Protein AF-A0A6P0XJ91-F1 (afdb_monomer_lite)

Sequence (117 aa):
MILDTAPLANYLGLFGLICYILTLLPTILRIVFPITKKTELPKFLLKYRRQIGVIAFLFAFAHGVLLLSKRNFDIFDSQTYSIYATGVVTLIVFALLAITSNDWSIKKMKKNWKKLH

Secondary structure (DSSP, 8-state):
-----HHHHHHHHHHHHHHHHHHHHHHHHHHH-GGGGGSHHHHHHHHSHHHHHHHHHHHHHHHHHHHHTTS---TT-HHHHHHHHHHHHHHHHHHHHHHT-SHHHHHHHGGGHHHH-

Radius of gyration: 17.32 Å; chains: 1; bounding box: 40×33×51 Å

Structure (mmCIF, N/CA/C/O backbone):
data_AF-A0A6P0XJ91-F1
#
_entry.id   AF-A0A6P0XJ91-F1
#
loop_
_atom_site.group_PDB
_atom_site.id
_atom_site.type_symbol
_atom_site.label_atom_id
_atom_site.label_alt_id
_atom_site.label_comp_id
_atom_site.label_asym_id
_atom_site.label_entity_id
_atom_site.label_seq_id
_atom_site.pdbx_PDB_ins_code
_atom_site.Cartn_x
_atom_site.Cartn_y
_atom_site.Cartn_z
_atom_site.occupancy
_atom_site.B_iso_or_equiv
_atom_site.auth_seq_id
_atom_site.auth_comp_id
_atom_site.auth_asym_id
_atom_site.auth_atom_id
_atom_site.pdbx_PDB_model_num
ATOM 1 N N . MET A 1 1 ? 11.022 10.913 -33.257 1.00 41.69 1 MET A N 1
ATOM 2 C CA . MET A 1 1 ? 10.284 11.584 -32.167 1.00 41.69 1 MET A CA 1
ATOM 3 C C . MET A 1 1 ? 9.321 10.561 -31.577 1.00 41.69 1 MET A C 1
ATOM 5 O O . MET A 1 1 ? 8.214 10.412 -32.067 1.00 41.69 1 MET A O 1
ATOM 9 N N . ILE A 1 2 ? 9.808 9.740 -30.643 1.00 44.66 2 ILE A N 1
ATOM 10 C CA . ILE A 1 2 ? 9.041 8.655 -30.012 1.00 44.66 2 ILE A CA 1
ATOM 11 C C . ILE A 1 2 ? 8.686 9.166 -28.619 1.00 44.66 2 ILE A C 1
ATOM 13 O O . ILE A 1 2 ? 9.583 9.501 -27.854 1.00 44.66 2 ILE A O 1
ATOM 17 N N . LEU A 1 3 ? 7.387 9.319 -28.367 1.00 45.50 3 LEU A N 1
ATOM 18 C CA . LEU A 1 3 ? 6.810 10.038 -27.233 1.00 45.50 3 LEU A CA 1
ATOM 19 C C . LEU A 1 3 ? 7.494 9.766 -25.882 1.00 45.50 3 LEU A C 1
ATOM 21 O O . LEU A 1 3 ? 7.613 8.618 -25.435 1.00 45.50 3 LEU A O 1
ATOM 25 N N . ASP A 1 4 ? 7.769 10.872 -25.191 1.00 55.38 4 ASP A N 1
ATOM 26 C CA . ASP A 1 4 ? 7.869 11.031 -23.743 1.00 55.38 4 ASP A CA 1
ATOM 27 C C . ASP A 1 4 ? 6.719 10.322 -23.015 1.00 55.38 4 ASP A C 1
ATOM 29 O O . ASP A 1 4 ? 5.707 10.902 -22.636 1.00 55.38 4 ASP A O 1
ATOM 33 N N . THR A 1 5 ? 6.865 9.023 -22.801 1.00 58.09 5 THR A N 1
ATOM 34 C CA . THR A 1 5 ? 5.947 8.190 -22.004 1.00 58.09 5 THR A CA 1
ATOM 35 C C . THR A 1 5 ? 6.421 8.083 -20.545 1.00 58.09 5 THR A C 1
ATOM 37 O O . THR A 1 5 ? 5.871 7.321 -19.753 1.00 58.09 5 THR A O 1
ATOM 40 N N . ALA A 1 6 ? 7.508 8.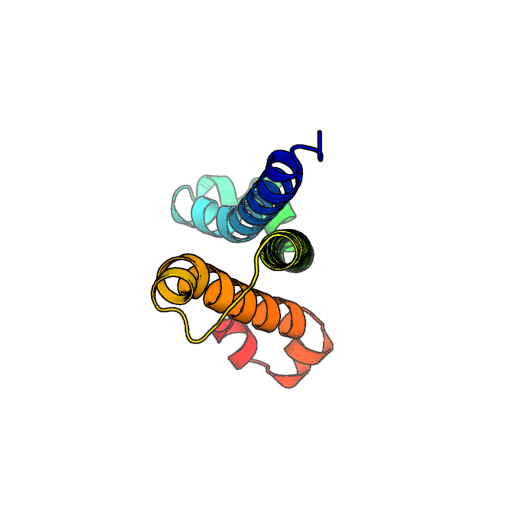780 -20.182 1.00 61.47 6 ALA A N 1
ATOM 41 C CA . ALA A 1 6 ? 7.958 8.947 -18.799 1.00 61.47 6 ALA A CA 1
ATOM 42 C C . ALA A 1 6 ? 6.895 9.588 -17.877 1.00 61.47 6 ALA A C 1
ATOM 44 O O . ALA A 1 6 ? 6.738 9.089 -16.763 1.00 61.47 6 ALA A O 1
ATOM 45 N N . PRO A 1 7 ? 6.104 10.601 -18.304 1.00 79.62 7 PRO A N 1
ATOM 46 C CA . PRO A 1 7 ? 5.124 11.213 -17.421 1.00 79.62 7 PRO A CA 1
ATOM 47 C C . PRO A 1 7 ? 4.034 10.224 -17.013 1.00 79.62 7 PRO A C 1
ATOM 49 O O . PRO A 1 7 ? 3.721 10.144 -15.833 1.00 79.62 7 PRO A O 1
ATOM 52 N N . LEU A 1 8 ? 3.509 9.406 -17.936 1.00 88.94 8 LEU A N 1
ATOM 53 C CA . LEU A 1 8 ? 2.420 8.480 -17.605 1.00 88.94 8 LEU A CA 1
ATOM 54 C C . LEU A 1 8 ? 2.837 7.442 -16.557 1.00 88.94 8 LEU A C 1
ATOM 56 O O . LEU A 1 8 ? 2.135 7.266 -15.564 1.00 88.94 8 LEU A O 1
ATOM 60 N N . ALA A 1 9 ? 3.988 6.788 -16.741 1.00 90.06 9 ALA A N 1
ATOM 61 C CA . ALA A 1 9 ? 4.493 5.835 -15.755 1.00 90.06 9 ALA A CA 1
ATOM 62 C C . ALA A 1 9 ? 4.707 6.513 -14.391 1.00 90.06 9 ALA A C 1
ATOM 64 O O . ALA A 1 9 ? 4.326 5.953 -13.365 1.00 90.06 9 ALA A O 1
ATOM 65 N N . ASN A 1 10 ? 5.240 7.737 -14.372 1.00 91.38 10 ASN A N 1
ATOM 66 C CA . ASN A 1 10 ? 5.450 8.493 -13.138 1.00 91.38 10 ASN A CA 1
ATOM 67 C C . ASN A 1 10 ? 4.129 8.868 -12.452 1.00 91.38 10 ASN A C 1
ATOM 69 O O . ASN A 1 10 ? 4.016 8.713 -11.238 1.00 91.38 10 ASN A O 1
ATOM 73 N N . TYR A 1 11 ? 3.113 9.294 -13.209 1.00 94.50 11 TYR A N 1
ATOM 74 C CA . TYR A 1 11 ? 1.785 9.585 -12.665 1.00 94.50 11 TYR A CA 1
ATOM 75 C C . TYR A 1 11 ? 1.136 8.340 -12.066 1.00 94.50 11 TYR A C 1
ATOM 77 O O . TYR A 1 11 ? 0.604 8.408 -10.962 1.00 94.50 11 TYR A O 1
ATOM 85 N N . LEU A 1 12 ? 1.230 7.189 -12.738 1.00 95.44 12 LEU A N 1
ATOM 86 C CA . LEU A 1 12 ? 0.725 5.923 -12.202 1.00 95.44 12 LEU A CA 1
ATOM 87 C C . LEU A 1 12 ? 1.450 5.536 -10.906 1.00 95.44 12 LEU A C 1
ATOM 89 O O . LEU A 1 12 ? 0.800 5.164 -9.932 1.00 95.44 12 LEU A O 1
ATOM 93 N N . GLY A 1 13 ? 2.775 5.702 -10.853 1.00 95.12 13 GLY A N 1
ATOM 94 C CA . GLY A 1 13 ? 3.552 5.488 -9.629 1.00 95.12 13 GLY A CA 1
ATOM 95 C C . GLY A 1 13 ? 3.112 6.416 -8.490 1.00 95.12 13 GLY A C 1
ATOM 96 O O . GLY A 1 13 ? 2.881 5.958 -7.370 1.00 95.12 13 GLY A O 1
ATOM 97 N N . LEU A 1 14 ? 2.914 7.705 -8.784 1.00 96.50 14 LEU A N 1
ATOM 98 C CA . LEU A 1 14 ? 2.447 8.700 -7.817 1.00 96.50 14 LEU A CA 1
ATOM 99 C C . LEU A 1 14 ? 1.034 8.391 -7.307 1.00 96.50 14 LEU A C 1
ATOM 101 O O . LEU A 1 14 ? 0.802 8.433 -6.100 1.00 96.50 14 LEU A O 1
ATOM 105 N N . PHE A 1 15 ? 0.093 8.049 -8.189 1.00 97.38 15 PHE A N 1
ATOM 106 C CA . PHE A 1 15 ? -1.262 7.675 -7.780 1.00 97.38 15 PHE A CA 1
ATOM 107 C C . PHE A 1 15 ? -1.267 6.396 -6.942 1.00 97.38 15 PHE A C 1
ATOM 109 O O . PHE A 1 15 ? -1.949 6.349 -5.918 1.00 97.38 15 PHE A O 1
ATOM 116 N N . GLY A 1 16 ? -0.450 5.401 -7.305 1.00 97.81 16 GLY A N 1
ATOM 117 C CA . GLY A 1 16 ? -0.243 4.206 -6.488 1.00 97.81 16 GLY A CA 1
ATOM 118 C C . GLY A 1 16 ? 0.245 4.549 -5.079 1.00 97.81 16 GLY A C 1
ATOM 119 O O . GLY A 1 16 ? -0.328 4.076 -4.094 1.00 97.81 16 GLY A O 1
ATOM 120 N N . LEU A 1 17 ? 1.237 5.438 -4.972 1.00 97.50 17 LEU A N 1
ATOM 121 C CA . LEU A 1 17 ? 1.762 5.919 -3.694 1.00 97.50 17 LEU A CA 1
ATOM 122 C C . LEU A 1 17 ? 0.708 6.680 -2.877 1.00 97.50 17 LEU A C 1
ATOM 124 O O . LEU A 1 17 ? 0.544 6.403 -1.690 1.00 97.50 17 LEU A O 1
ATOM 128 N N . ILE A 1 18 ? -0.032 7.605 -3.494 1.00 98.25 18 ILE A N 1
ATOM 129 C CA . ILE A 1 18 ? -1.094 8.369 -2.822 1.00 98.25 18 ILE A CA 1
ATOM 130 C C . ILE A 1 18 ? -2.166 7.419 -2.285 1.00 98.25 18 ILE A C 1
ATOM 132 O O . ILE A 1 18 ? -2.527 7.506 -1.111 1.00 98.25 18 ILE A O 1
ATOM 136 N N . CYS A 1 19 ? -2.645 6.477 -3.101 1.00 98.12 19 CYS A N 1
ATOM 137 C CA . CYS A 1 19 ? -3.616 5.482 -2.656 1.00 98.12 19 CYS A CA 1
ATOM 138 C C . CYS A 1 19 ? -3.067 4.646 -1.495 1.00 98.12 19 CYS A C 1
ATOM 140 O O . CYS A 1 19 ? -3.776 4.451 -0.508 1.00 98.12 19 CYS A O 1
ATOM 142 N N . TYR A 1 20 ? -1.806 4.209 -1.559 1.00 97.69 20 TYR A N 1
ATOM 143 C CA . TYR A 1 20 ? -1.177 3.474 -0.462 1.00 97.69 20 TYR A CA 1
ATOM 144 C C . TYR A 1 20 ? -1.119 4.304 0.830 1.00 97.69 20 TYR A C 1
ATOM 146 O O . TYR A 1 20 ? -1.543 3.824 1.883 1.00 97.69 20 TYR A O 1
ATOM 154 N N . ILE A 1 21 ? -0.713 5.576 0.753 1.00 97.81 21 ILE A N 1
ATOM 155 C CA . ILE A 1 21 ? -0.719 6.502 1.898 1.00 97.81 21 ILE A CA 1
ATOM 156 C C . ILE A 1 21 ? -2.128 6.626 2.485 1.00 97.81 21 ILE A C 1
ATOM 158 O O . ILE A 1 21 ? -2.288 6.530 3.701 1.00 97.81 21 ILE A O 1
ATOM 162 N N . LEU A 1 22 ? -3.161 6.762 1.649 1.00 97.56 22 LEU A N 1
ATOM 163 C CA . LEU A 1 22 ? -4.553 6.837 2.106 1.00 97.56 22 LEU A CA 1
ATOM 164 C C . LEU A 1 22 ? -5.007 5.579 2.865 1.00 97.56 22 LEU A C 1
ATOM 166 O O . LEU A 1 22 ? -5.897 5.681 3.712 1.00 97.56 22 LEU A O 1
ATOM 170 N N . THR A 1 23 ? -4.392 4.412 2.628 1.00 96.50 23 THR A N 1
ATOM 171 C CA . THR A 1 23 ? -4.687 3.201 3.416 1.00 96.50 23 THR A CA 1
ATOM 172 C C . THR A 1 23 ? -4.123 3.256 4.841 1.00 96.50 23 THR A C 1
ATOM 174 O O . THR A 1 23 ? -4.745 2.718 5.761 1.00 96.50 23 THR A O 1
ATOM 177 N N . LEU A 1 24 ? -2.983 3.928 5.040 1.00 96.25 24 LEU A N 1
ATOM 178 C CA . LEU A 1 24 ? -2.263 4.012 6.320 1.00 96.25 24 LEU A CA 1
ATOM 179 C C . LEU A 1 24 ? -2.654 5.247 7.141 1.00 96.25 24 LEU A C 1
ATOM 181 O O . LEU A 1 24 ? -2.760 5.184 8.371 1.00 96.25 24 LEU A O 1
ATOM 185 N N . LEU A 1 25 ? -2.919 6.358 6.450 1.00 96.12 25 LEU A N 1
ATOM 186 C CA . LEU A 1 25 ? -3.261 7.661 7.010 1.00 96.12 25 LEU A CA 1
ATOM 187 C C . LEU A 1 25 ? -4.309 7.609 8.135 1.00 96.12 25 LEU A C 1
ATOM 189 O O . LEU A 1 25 ? -4.050 8.187 9.192 1.00 96.12 25 LEU A O 1
ATOM 193 N N . PRO A 1 26 ? -5.467 6.928 7.999 1.00 94.62 26 PRO A N 1
ATOM 194 C CA . PRO A 1 26 ? -6.479 6.964 9.050 1.00 94.62 26 PRO A CA 1
ATOM 195 C C . PRO A 1 26 ? -6.020 6.308 10.358 1.00 94.62 26 PRO A C 1
ATOM 197 O O . PRO A 1 26 ? -6.454 6.732 11.429 1.00 94.62 26 PRO A O 1
ATOM 200 N N . THR A 1 2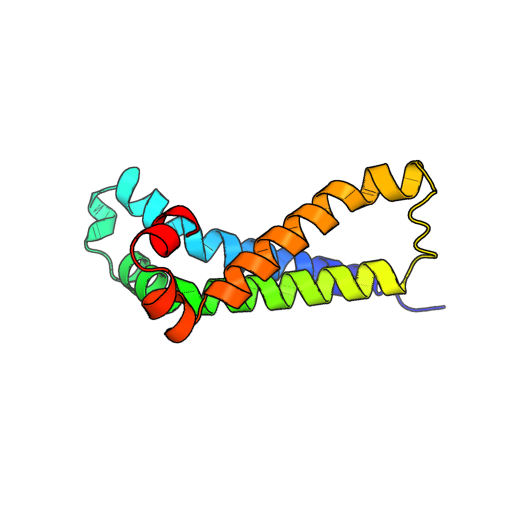7 ? -5.147 5.298 10.304 1.00 93.38 27 THR A N 1
ATOM 201 C CA . THR A 1 27 ? -4.590 4.660 11.506 1.00 93.38 27 THR A CA 1
ATOM 202 C C . THR A 1 27 ? -3.608 5.600 12.196 1.00 93.38 27 THR A C 1
ATOM 204 O O . THR A 1 27 ? -3.717 5.812 13.403 1.00 93.38 27 THR A O 1
ATOM 207 N N . ILE A 1 28 ? -2.712 6.226 11.426 1.00 94.50 28 ILE A N 1
ATOM 208 C CA . ILE A 1 28 ? -1.723 7.184 11.940 1.00 94.50 28 ILE A CA 1
ATOM 209 C C . ILE A 1 28 ? -2.426 8.385 12.582 1.00 94.50 28 ILE A C 1
ATOM 211 O O . ILE A 1 28 ? -2.138 8.719 13.731 1.00 94.50 28 ILE A O 1
ATOM 215 N N . LEU A 1 29 ? -3.413 8.978 11.900 1.00 93.94 29 LEU A N 1
ATOM 216 C CA . LEU A 1 29 ? -4.194 10.102 12.429 1.00 93.94 29 LEU A CA 1
ATOM 217 C C . LEU A 1 29 ? -4.862 9.759 13.764 1.00 93.94 29 LEU A C 1
ATOM 219 O O . LEU A 1 29 ? -4.817 10.558 14.694 1.00 93.94 29 LEU A O 1
ATOM 223 N N . ARG A 1 30 ? -5.435 8.557 13.893 1.00 92.00 30 ARG A N 1
ATOM 224 C CA . ARG A 1 30 ? -6.098 8.117 15.131 1.00 92.00 30 ARG A CA 1
ATOM 225 C C . ARG A 1 30 ? -5.136 7.876 16.296 1.00 92.00 30 ARG A C 1
ATOM 227 O O . ARG A 1 30 ? -5.588 7.951 17.441 1.00 92.00 30 ARG A O 1
ATOM 234 N N . ILE A 1 31 ? -3.876 7.539 16.016 1.00 93.00 31 ILE A N 1
ATOM 235 C CA . ILE A 1 31 ? -2.832 7.321 17.028 1.00 93.00 31 ILE A CA 1
ATOM 236 C C . ILE A 1 31 ? -2.241 8.663 17.470 1.00 93.00 31 ILE A C 1
ATOM 238 O O . ILE A 1 31 ? -2.222 8.944 18.664 1.00 93.00 31 ILE A O 1
ATOM 242 N N . VAL A 1 32 ? -1.813 9.498 16.519 1.00 95.06 32 VAL A N 1
ATOM 243 C CA . VAL A 1 32 ? -1.124 10.772 16.797 1.00 95.06 32 VAL A CA 1
ATOM 244 C C . VAL A 1 32 ? -2.099 11.854 17.268 1.00 95.06 32 VAL A C 1
ATOM 246 O O . VAL A 1 32 ? -1.794 12.607 18.187 1.00 95.06 32 VAL A O 1
ATOM 249 N N . PHE A 1 33 ? -3.301 11.902 16.689 1.00 94.25 33 PHE A N 1
ATOM 250 C CA . PHE A 1 33 ? -4.332 12.890 17.006 1.00 94.25 33 PHE A CA 1
ATOM 251 C C . PHE A 1 33 ? -5.641 12.195 17.406 1.00 94.25 33 PHE A C 1
ATOM 253 O O . PHE A 1 33 ? -6.573 12.107 16.599 1.00 94.25 33 PHE A O 1
ATOM 260 N N . PRO A 1 34 ? -5.781 11.718 18.658 1.00 89.00 34 PRO A N 1
ATOM 261 C CA . PRO A 1 34 ? -6.948 10.950 19.101 1.00 89.00 34 PRO A CA 1
ATOM 262 C C . PRO A 1 34 ? -8.297 11.653 18.890 1.00 89.00 34 PRO A C 1
ATOM 264 O O . PRO A 1 34 ? -9.314 10.978 18.716 1.00 89.00 34 PRO A O 1
ATOM 267 N N . ILE A 1 35 ? -8.314 12.990 18.844 1.00 90.06 35 ILE A N 1
ATOM 268 C CA . ILE A 1 35 ? -9.506 13.795 18.536 1.00 90.06 35 ILE A CA 1
ATOM 269 C C . ILE A 1 35 ? -10.105 13.463 17.156 1.00 90.06 35 ILE A C 1
ATOM 271 O O . ILE A 1 35 ? -11.323 13.492 16.980 1.00 90.06 35 ILE A O 1
ATOM 275 N N . THR A 1 36 ? -9.275 13.027 16.202 1.00 88.31 36 THR A N 1
ATOM 276 C CA . THR A 1 36 ? -9.699 12.631 14.849 1.00 88.31 36 THR A CA 1
ATOM 277 C C . THR A 1 36 ? -10.452 11.299 14.812 1.00 88.31 36 THR A C 1
ATOM 279 O O . THR A 1 36 ? -11.082 10.974 13.811 1.00 88.31 36 THR A O 1
ATOM 282 N N . LYS A 1 37 ? -10.482 10.516 15.903 1.00 86.12 37 LYS A N 1
ATOM 283 C CA . LYS A 1 37 ? -11.258 9.259 15.955 1.00 86.12 37 LYS A CA 1
ATOM 284 C C . LYS A 1 37 ? -12.748 9.479 15.692 1.00 86.12 37 LYS A C 1
ATOM 286 O O . LYS A 1 37 ? -13.410 8.587 15.159 1.00 86.12 37 LYS A O 1
ATOM 291 N N . LYS A 1 38 ? -13.267 10.646 16.086 1.00 87.00 38 LYS A N 1
ATOM 292 C CA . LYS A 1 38 ? -14.686 10.987 15.956 1.00 87.00 38 LYS A CA 1
ATOM 293 C C . LYS A 1 38 ? -15.041 11.568 14.588 1.00 87.00 38 LYS A C 1
ATOM 295 O O . LYS A 1 38 ? -16.221 11.548 14.255 1.00 87.00 38 LYS A O 1
ATOM 300 N N . THR A 1 39 ? -14.062 12.024 13.802 1.00 91.75 39 THR A N 1
ATOM 301 C CA . THR A 1 39 ? -14.320 12.635 12.494 1.00 91.75 39 THR A CA 1
ATOM 302 C C . THR A 1 39 ? -14.684 11.582 11.447 1.00 91.75 39 THR A C 1
ATOM 304 O O . THR A 1 39 ? -14.319 10.406 11.546 1.00 91.75 39 THR A O 1
ATOM 307 N N . GLU A 1 40 ? -15.435 12.003 10.432 1.00 92.31 40 GLU A N 1
ATOM 308 C CA . GLU A 1 40 ? -15.950 11.101 9.397 1.00 92.31 40 GLU A CA 1
ATOM 309 C C . GLU A 1 40 ? -14.860 10.628 8.427 1.00 92.31 40 GLU A C 1
ATOM 311 O O . GLU A 1 40 ? -14.912 9.499 7.940 1.00 92.31 40 GLU A O 1
ATOM 316 N N . LEU A 1 41 ? -13.810 11.429 8.213 1.00 92.00 41 LEU A N 1
ATOM 317 C CA . LEU A 1 41 ? -12.747 11.120 7.254 1.00 92.00 41 LEU A CA 1
ATOM 318 C C . LEU A 1 41 ? -11.989 9.819 7.605 1.00 92.00 41 LEU A C 1
ATOM 320 O O . LEU A 1 41 ? -11.962 8.917 6.763 1.00 92.00 41 LEU A O 1
ATOM 324 N N . PRO A 1 42 ? -11.429 9.615 8.819 1.00 92.56 42 PRO A N 1
ATOM 325 C CA . PRO A 1 42 ? -10.755 8.359 9.144 1.00 92.56 42 PRO A CA 1
ATOM 326 C C . PRO A 1 42 ? -11.694 7.149 9.151 1.00 92.56 42 PRO A C 1
ATOM 328 O O . PRO A 1 42 ? -11.258 6.037 8.861 1.00 92.56 42 PRO A O 1
ATOM 331 N N . LYS A 1 43 ? -12.980 7.336 9.488 1.00 93.06 43 LYS A N 1
ATOM 332 C CA . LYS A 1 43 ? -13.983 6.258 9.417 1.00 93.06 43 LYS A CA 1
ATOM 333 C C . LYS A 1 43 ? -14.224 5.837 7.968 1.00 93.06 43 LYS A C 1
ATOM 335 O O . LYS A 1 43 ? -14.196 4.642 7.679 1.00 93.06 43 LYS A O 1
ATOM 340 N N . PHE A 1 44 ? -14.400 6.805 7.070 1.00 95.25 44 PHE A N 1
ATOM 341 C CA . PHE A 1 44 ? -14.580 6.571 5.641 1.00 95.25 44 PHE A CA 1
ATOM 342 C C . PHE A 1 44 ? -13.372 5.845 5.035 1.00 95.25 44 PHE A C 1
ATOM 344 O O . PHE A 1 44 ? -13.537 4.793 4.416 1.00 95.25 44 PHE A O 1
ATOM 351 N N . LEU A 1 45 ? -12.153 6.335 5.285 1.00 95.50 45 LEU A N 1
ATOM 352 C CA . LEU A 1 45 ? -10.936 5.706 4.762 1.00 95.50 45 LEU A CA 1
ATOM 353 C C . LEU A 1 45 ? -10.744 4.277 5.287 1.00 95.50 45 LEU A C 1
ATOM 355 O O . LEU A 1 45 ? -10.363 3.396 4.522 1.00 95.50 45 LEU A O 1
ATOM 359 N N . LEU A 1 46 ? -11.057 4.001 6.559 1.00 95.06 46 LEU A N 1
ATOM 360 C CA . LEU A 1 46 ? -10.988 2.633 7.087 1.00 95.06 46 LEU A CA 1
ATOM 361 C C . LEU A 1 46 ? -12.053 1.709 6.501 1.00 95.06 46 LEU A C 1
ATOM 363 O O . LEU A 1 46 ? -11.763 0.532 6.290 1.00 95.06 46 LEU A O 1
ATOM 367 N N . LYS A 1 47 ? -13.257 2.224 6.218 1.00 95.44 47 LYS A N 1
ATOM 368 C CA . LYS A 1 47 ? -14.337 1.455 5.584 1.00 95.44 47 LYS A CA 1
ATOM 369 C C . LYS A 1 47 ? -13.925 0.957 4.197 1.00 95.44 47 LYS A C 1
ATOM 371 O O . LYS A 1 47 ? -14.148 -0.209 3.890 1.00 95.44 47 LYS A O 1
ATOM 376 N N . TYR A 1 48 ? -13.293 1.815 3.396 1.00 96.62 48 TYR A N 1
ATOM 377 C CA . TYR A 1 48 ? -12.896 1.501 2.016 1.00 96.62 48 TYR A CA 1
ATOM 378 C C . TYR A 1 48 ? -11.412 1.115 1.871 1.00 96.62 48 TYR A C 1
ATOM 380 O O . TYR A 1 48 ? -10.926 0.937 0.754 1.00 96.62 48 TYR A O 1
ATOM 388 N N . ARG A 1 49 ? -10.680 0.925 2.984 1.00 96.12 49 ARG A N 1
ATOM 389 C CA . ARG A 1 49 ? -9.222 0.680 3.004 1.00 96.12 49 ARG A CA 1
ATOM 390 C C . ARG A 1 49 ? -8.785 -0.434 2.055 1.00 96.12 49 ARG A C 1
ATOM 392 O O . ARG A 1 49 ? -7.788 -0.294 1.357 1.00 96.12 49 ARG A O 1
ATOM 399 N N . ARG A 1 50 ? -9.542 -1.533 2.021 1.00 95.25 50 ARG A N 1
ATOM 400 C CA . ARG A 1 50 ? -9.236 -2.712 1.199 1.00 95.25 50 ARG A CA 1
ATOM 401 C C . ARG A 1 50 ? -9.363 -2.420 -0.297 1.00 95.25 50 ARG A C 1
ATOM 403 O O . ARG A 1 50 ? -8.490 -2.800 -1.063 1.00 95.25 50 ARG A O 1
ATOM 410 N N . GLN A 1 51 ? -10.411 -1.704 -0.706 1.00 97.19 51 GLN A N 1
ATOM 411 C CA . GLN A 1 51 ? -10.590 -1.301 -2.105 1.0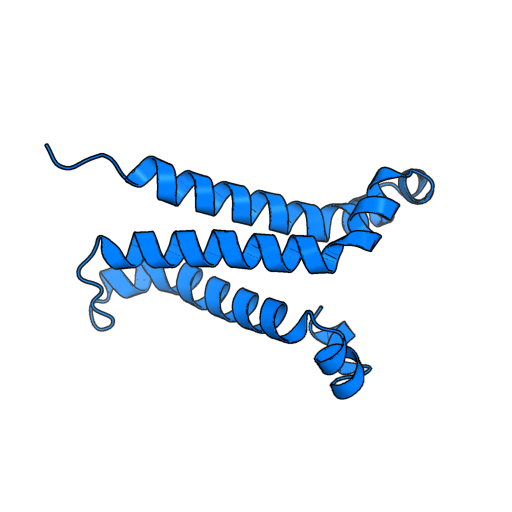0 97.19 51 GLN A CA 1
ATOM 412 C C . GLN A 1 51 ? -9.518 -0.295 -2.528 1.00 97.19 51 GLN A C 1
ATOM 414 O O . GLN A 1 51 ? -8.930 -0.454 -3.592 1.00 97.19 51 GLN A O 1
ATOM 419 N N . ILE A 1 52 ? -9.205 0.683 -1.671 1.00 97.81 52 ILE A N 1
ATOM 420 C CA . ILE A 1 52 ? -8.134 1.658 -1.924 1.00 97.81 52 ILE A CA 1
ATOM 421 C C . ILE A 1 52 ? -6.778 0.947 -2.073 1.00 97.81 52 ILE A C 1
ATOM 423 O O . ILE A 1 52 ? -6.019 1.273 -2.981 1.00 97.81 52 ILE A O 1
ATOM 427 N N . GLY A 1 53 ? -6.490 -0.061 -1.242 1.00 97.50 53 GLY A N 1
ATOM 428 C CA . GLY A 1 53 ? -5.270 -0.869 -1.349 1.00 97.50 53 GLY A CA 1
ATOM 429 C C . GLY A 1 53 ? -5.174 -1.662 -2.657 1.00 97.50 53 GLY A C 1
ATOM 430 O O . GLY A 1 53 ? -4.114 -1.696 -3.276 1.00 97.50 53 GLY A O 1
ATOM 431 N N . VAL A 1 54 ? -6.283 -2.239 -3.134 1.00 97.94 54 VAL A N 1
ATOM 432 C CA . VAL A 1 54 ? -6.320 -2.911 -4.447 1.00 97.94 54 VAL A CA 1
ATOM 433 C C . VAL A 1 54 ? -6.087 -1.909 -5.581 1.00 97.94 54 VAL A C 1
ATOM 435 O O . VAL A 1 54 ? -5.314 -2.193 -6.491 1.00 97.94 54 VAL A O 1
ATOM 438 N N . ILE A 1 55 ? -6.684 -0.715 -5.510 1.00 98.19 55 ILE A N 1
ATOM 439 C CA . ILE A 1 55 ? -6.444 0.362 -6.485 1.00 98.19 55 ILE A CA 1
ATOM 440 C C . ILE A 1 55 ? -4.967 0.790 -6.475 1.00 98.19 55 ILE A C 1
ATOM 442 O O . ILE A 1 55 ? -4.372 0.948 -7.540 1.00 98.19 55 ILE A O 1
ATOM 446 N N . ALA A 1 56 ? -4.350 0.910 -5.293 1.00 98.19 56 ALA A N 1
ATOM 447 C CA . ALA A 1 56 ? -2.923 1.208 -5.164 1.00 98.19 56 ALA A CA 1
ATOM 448 C C . ALA A 1 56 ? -2.056 0.159 -5.880 1.00 98.19 56 ALA A C 1
ATOM 450 O O . ALA A 1 56 ? -1.134 0.520 -6.612 1.00 98.19 56 ALA A O 1
ATOM 451 N N . PHE A 1 57 ? -2.386 -1.130 -5.725 1.00 98.19 57 PHE A N 1
ATOM 452 C CA . PHE A 1 57 ? -1.721 -2.210 -6.456 1.00 98.19 57 PHE A CA 1
ATOM 453 C C . PHE A 1 57 ? -1.911 -2.097 -7.970 1.00 98.19 57 PHE A C 1
ATOM 455 O O . PHE A 1 57 ? -0.932 -2.227 -8.694 1.00 98.19 57 PHE A O 1
ATOM 462 N N . LEU A 1 58 ? -3.121 -1.816 -8.462 1.00 98.25 58 LEU A N 1
ATOM 463 C CA . LEU A 1 58 ? -3.363 -1.680 -9.904 1.00 98.25 58 LEU A CA 1
ATOM 464 C C . LEU A 1 58 ? -2.521 -0.556 -10.523 1.00 98.25 58 LEU A C 1
ATOM 466 O O . LEU A 1 58 ? -1.915 -0.751 -11.577 1.00 98.25 58 LEU A O 1
ATOM 470 N N . PHE A 1 59 ? -2.424 0.591 -9.846 1.00 98.06 59 PHE A N 1
ATOM 471 C CA . PHE A 1 59 ? -1.559 1.688 -10.280 1.00 98.06 59 PHE A CA 1
ATOM 472 C C . PHE A 1 59 ? -0.071 1.316 -10.241 1.00 98.06 59 PHE A C 1
ATOM 474 O O . PHE A 1 59 ? 0.643 1.568 -11.212 1.00 98.06 59 PHE A O 1
ATOM 481 N N . ALA A 1 60 ? 0.391 0.667 -9.167 1.00 97.25 60 ALA A N 1
ATOM 482 C CA . ALA A 1 60 ? 1.773 0.197 -9.050 1.00 97.25 60 ALA A CA 1
ATOM 483 C C . ALA A 1 60 ? 2.123 -0.872 -10.104 1.00 97.25 60 ALA A C 1
ATOM 485 O O . ALA A 1 60 ? 3.221 -0.864 -10.661 1.00 97.25 60 ALA A O 1
ATOM 486 N N . PHE A 1 61 ? 1.183 -1.763 -10.421 1.00 97.38 61 PHE A N 1
ATOM 487 C CA . PHE A 1 61 ? 1.338 -2.783 -11.453 1.00 97.38 61 PHE A CA 1
ATOM 488 C C . PHE A 1 61 ? 1.441 -2.155 -12.841 1.00 97.38 61 PHE A C 1
ATOM 490 O O . PHE A 1 61 ? 2.388 -2.443 -13.569 1.00 97.38 61 PHE A O 1
ATOM 497 N N . ALA A 1 62 ? 0.535 -1.234 -13.182 1.00 95.62 62 ALA A N 1
ATOM 498 C CA . ALA A 1 62 ? 0.603 -0.497 -14.441 1.00 95.62 62 ALA A CA 1
ATOM 499 C C . ALA A 1 62 ? 1.911 0.309 -14.565 1.00 95.62 62 ALA A C 1
ATOM 501 O O . ALA A 1 62 ? 2.544 0.298 -15.621 1.00 95.62 62 ALA A O 1
ATOM 502 N N . HIS A 1 63 ? 2.357 0.947 -13.476 1.00 94.50 63 HIS A N 1
ATOM 503 C CA . HIS A 1 63 ? 3.662 1.606 -13.404 1.00 94.50 63 HIS A CA 1
ATOM 504 C C . HIS A 1 63 ? 4.812 0.635 -13.730 1.00 94.50 63 HIS A C 1
ATOM 506 O O . HIS A 1 63 ? 5.622 0.927 -14.611 1.00 94.50 63 HIS A O 1
ATOM 512 N N . GLY A 1 64 ? 4.853 -0.532 -13.077 1.00 92.44 64 GLY A N 1
ATOM 513 C CA . GLY A 1 64 ? 5.879 -1.551 -13.307 1.00 92.44 64 GLY A CA 1
ATOM 514 C C . GLY A 1 64 ? 5.884 -2.087 -14.742 1.00 92.44 64 GLY A C 1
ATOM 515 O O . GLY A 1 64 ? 6.939 -2.142 -15.370 1.00 92.44 64 GLY A O 1
ATOM 516 N N . VAL A 1 65 ? 4.712 -2.408 -15.300 1.00 92.00 65 VAL A N 1
ATOM 517 C CA . VAL A 1 65 ? 4.573 -2.905 -16.683 1.00 92.00 65 VAL A CA 1
ATOM 518 C C . VAL A 1 65 ? 5.119 -1.897 -17.698 1.00 92.00 65 VAL A C 1
ATOM 520 O O . VAL A 1 65 ? 5.883 -2.275 -18.589 1.00 92.00 65 VAL A O 1
ATOM 523 N N . LEU A 1 66 ? 4.779 -0.611 -17.560 1.00 90.38 66 LEU A N 1
ATOM 524 C CA . LEU A 1 66 ? 5.279 0.429 -18.466 1.00 90.38 66 LEU A CA 1
ATOM 525 C C . LEU A 1 66 ? 6.789 0.645 -18.339 1.00 90.38 66 LEU A C 1
ATOM 527 O O . LEU A 1 66 ? 7.445 0.968 -19.328 1.00 90.38 66 LEU A O 1
ATOM 531 N N . LEU A 1 67 ? 7.343 0.479 -17.138 1.00 86.88 67 LEU A N 1
ATOM 532 C CA . LEU A 1 67 ? 8.774 0.628 -16.893 1.00 86.88 67 LEU A CA 1
ATOM 533 C C . LEU A 1 67 ? 9.572 -0.520 -17.524 1.00 86.88 67 LEU A C 1
ATOM 535 O O . LEU A 1 67 ? 10.588 -0.270 -18.172 1.00 86.88 67 LEU A O 1
ATOM 539 N N . LEU A 1 68 ? 9.069 -1.752 -17.395 1.00 84.88 68 LEU A N 1
ATOM 540 C CA . LEU A 1 68 ? 9.648 -2.947 -18.015 1.00 84.88 68 LEU A CA 1
ATOM 541 C C . LEU A 1 68 ? 9.544 -2.907 -19.544 1.00 84.88 68 LEU A C 1
ATOM 543 O O . LEU A 1 68 ? 10.502 -3.242 -20.227 1.00 84.88 68 LEU A O 1
ATOM 547 N N . SER A 1 69 ? 8.427 -2.421 -20.090 1.00 83.38 69 SER A N 1
ATOM 548 C CA . SER A 1 69 ? 8.205 -2.359 -21.547 1.00 83.38 69 SER A CA 1
ATOM 549 C C . SER A 1 69 ? 9.166 -1.416 -22.287 1.00 83.38 69 SER A C 1
ATOM 551 O O . SER A 1 69 ? 9.278 -1.478 -23.507 1.00 83.38 69 SER A O 1
ATOM 553 N N . LYS A 1 70 ? 9.842 -0.507 -21.573 1.00 73.38 70 LYS A N 1
ATOM 554 C CA . LYS A 1 70 ? 10.739 0.504 -22.157 1.00 73.38 70 LYS A CA 1
ATOM 555 C C . LYS A 1 70 ? 12.206 0.114 -22.187 1.00 73.38 70 LYS A C 1
ATOM 557 O O . LYS A 1 70 ? 13.003 0.832 -22.790 1.00 73.38 70 LYS A O 1
ATOM 562 N N . ARG A 1 71 ? 12.591 -0.940 -21.475 1.00 69.38 71 ARG A N 1
ATOM 563 C CA . ARG A 1 71 ? 13.991 -1.332 -21.343 1.00 69.38 71 ARG A CA 1
ATOM 564 C C . ARG A 1 71 ? 14.173 -2.780 -21.741 1.00 69.38 71 ARG A C 1
ATOM 566 O O . ARG A 1 71 ? 13.298 -3.609 -21.523 1.00 69.38 71 ARG A O 1
ATOM 573 N N . ASN A 1 72 ? 15.360 -3.074 -22.257 1.00 70.12 72 ASN A N 1
ATOM 574 C CA . ASN A 1 72 ? 15.856 -4.439 -22.315 1.00 70.12 72 ASN A CA 1
ATOM 575 C C . ASN A 1 72 ? 16.139 -4.871 -20.877 1.00 70.12 72 ASN A C 1
ATOM 577 O O . ASN A 1 72 ? 17.200 -4.582 -20.331 1.00 70.12 72 ASN A O 1
ATOM 581 N N . PHE A 1 73 ? 15.123 -5.432 -20.228 1.00 69.69 73 PHE A N 1
ATOM 582 C CA . PHE A 1 73 ? 15.215 -5.892 -18.855 1.00 69.69 73 PHE A CA 1
ATOM 583 C C . PHE A 1 73 ? 16.047 -7.173 -18.823 1.00 69.69 73 PHE A C 1
ATOM 585 O O . PHE A 1 73 ? 15.536 -8.257 -19.102 1.00 69.69 73 PHE A O 1
ATOM 592 N N . ASP A 1 74 ? 17.333 -7.029 -18.513 1.00 78.19 74 ASP A N 1
ATOM 593 C CA . ASP A 1 74 ? 18.235 -8.150 -18.283 1.00 78.19 74 ASP A CA 1
ATOM 594 C C . ASP A 1 74 ? 18.444 -8.338 -16.778 1.00 78.19 74 ASP A C 1
ATOM 596 O O . ASP A 1 74 ? 19.047 -7.513 -16.096 1.00 78.19 74 ASP A O 1
ATOM 600 N N . ILE A 1 75 ? 17.915 -9.436 -16.246 1.00 72.06 75 ILE A N 1
ATOM 601 C CA . ILE A 1 75 ? 18.027 -9.784 -14.825 1.00 72.06 75 ILE A CA 1
ATOM 602 C C . ILE A 1 75 ? 19.453 -10.154 -14.403 1.00 72.06 75 ILE A C 1
ATO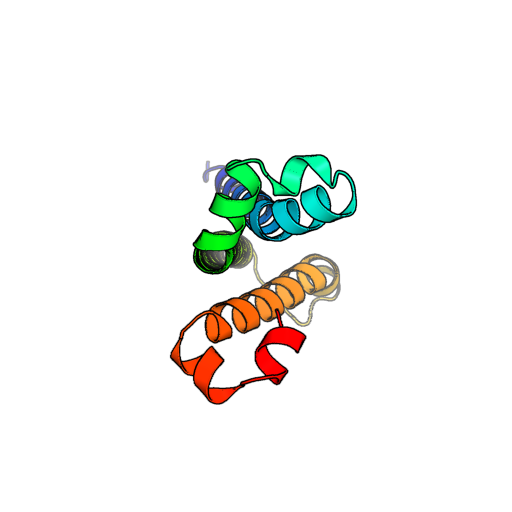M 604 O O . ILE A 1 75 ? 19.736 -10.153 -13.205 1.00 72.06 75 ILE A O 1
ATOM 608 N N . PHE A 1 76 ? 20.334 -10.479 -15.352 1.00 78.94 76 PHE A N 1
ATOM 609 C CA . PHE A 1 76 ? 21.729 -10.824 -15.082 1.00 78.94 76 PHE A CA 1
ATOM 610 C C . PHE A 1 76 ? 22.654 -9.602 -15.127 1.00 78.94 76 PHE A C 1
ATOM 612 O O . PHE A 1 76 ? 23.799 -9.685 -14.679 1.00 78.94 76 PHE A O 1
ATOM 619 N N . ASP A 1 77 ? 22.155 -8.458 -15.599 1.00 83.00 77 ASP A N 1
ATOM 620 C CA . ASP A 1 77 ? 22.864 -7.188 -15.537 1.00 83.00 77 ASP A CA 1
ATOM 621 C C . ASP A 1 77 ? 22.779 -6.579 -14.125 1.00 83.00 77 ASP A C 1
ATOM 623 O O . ASP A 1 77 ? 21.706 -6.267 -13.593 1.00 83.00 77 ASP A O 1
ATOM 627 N N . SER A 1 78 ? 23.943 -6.375 -13.509 1.00 79.19 78 SER A N 1
ATOM 628 C CA . SER A 1 78 ? 24.067 -5.854 -12.144 1.00 79.19 78 SER A CA 1
ATOM 629 C C . SER A 1 78 ? 23.526 -4.427 -12.007 1.00 79.19 78 SER A C 1
ATOM 631 O O . SER A 1 78 ? 22.997 -4.057 -10.948 1.00 79.19 78 SER A O 1
ATOM 633 N N . GLN A 1 79 ? 23.599 -3.633 -13.080 1.00 81.12 79 GLN A N 1
ATOM 634 C CA . GLN A 1 79 ? 23.064 -2.277 -13.106 1.00 81.12 79 GLN A CA 1
ATOM 635 C C . GLN A 1 79 ? 21.531 -2.297 -13.121 1.00 81.12 79 GLN A C 1
ATOM 637 O O . GLN A 1 79 ? 20.895 -1.579 -12.344 1.00 81.12 79 GLN A O 1
ATOM 642 N N . THR A 1 80 ? 20.931 -3.162 -13.939 1.00 77.94 80 THR A N 1
ATOM 643 C CA . THR A 1 80 ? 19.482 -3.396 -13.966 1.00 77.94 80 THR A CA 1
ATOM 644 C C . THR A 1 80 ? 18.979 -3.884 -12.607 1.00 77.94 80 THR A C 1
ATOM 646 O O . THR A 1 80 ? 18.039 -3.301 -12.056 1.00 77.94 80 THR A O 1
ATOM 649 N N . TYR A 1 81 ? 19.638 -4.872 -12.000 1.00 79.56 81 TYR A N 1
ATOM 650 C CA . TYR A 1 81 ? 19.254 -5.365 -10.676 1.00 79.56 81 TYR A CA 1
ATOM 651 C C . TYR A 1 81 ? 19.246 -4.253 -9.615 1.00 79.56 81 TYR A C 1
ATOM 653 O O . TYR A 1 81 ? 18.251 -4.074 -8.909 1.00 79.56 81 TYR A O 1
ATOM 661 N N . SER A 1 82 ? 20.312 -3.453 -9.545 1.00 81.12 82 SER A N 1
ATOM 662 C CA . SER A 1 82 ? 20.454 -2.386 -8.543 1.00 81.12 82 SER A CA 1
ATOM 663 C C . SER A 1 82 ? 19.371 -1.306 -8.652 1.00 81.12 82 SER A C 1
ATOM 665 O O . SER A 1 82 ? 18.969 -0.728 -7.644 1.00 81.12 82 SER A O 1
ATOM 667 N N . ILE A 1 83 ? 18.868 -1.048 -9.863 1.00 82.00 83 ILE A N 1
ATOM 668 C CA . ILE A 1 83 ? 17.833 -0.037 -10.115 1.00 82.00 83 ILE A CA 1
ATOM 669 C C . ILE A 1 83 ? 16.428 -0.578 -9.803 1.00 82.00 83 ILE A C 1
ATOM 671 O O . ILE A 1 83 ? 15.593 0.160 -9.279 1.00 82.00 83 ILE A O 1
ATOM 675 N N . TYR A 1 84 ? 16.146 -1.846 -10.120 1.00 84.69 84 TYR A N 1
ATOM 676 C CA . TYR A 1 84 ? 14.776 -2.381 -10.111 1.00 84.69 84 TYR A CA 1
ATOM 677 C C . TYR A 1 84 ? 14.436 -3.290 -8.934 1.00 84.69 84 TYR A C 1
ATOM 679 O O . TYR A 1 84 ? 13.247 -3.493 -8.674 1.00 84.69 84 TYR A O 1
ATOM 687 N N . ALA A 1 85 ? 15.425 -3.822 -8.210 1.00 88.00 85 ALA A N 1
ATOM 688 C CA . ALA A 1 85 ? 15.193 -4.818 -7.163 1.00 88.00 85 ALA A CA 1
ATOM 689 C C . ALA A 1 85 ? 14.149 -4.361 -6.132 1.00 88.00 85 ALA A C 1
ATOM 691 O O . ALA A 1 85 ? 13.202 -5.090 -5.837 1.00 88.00 85 ALA A O 1
ATOM 692 N N . THR A 1 86 ? 14.263 -3.129 -5.633 1.00 91.38 86 THR A N 1
ATOM 693 C CA . THR A 1 86 ? 13.321 -2.572 -4.648 1.00 91.38 86 THR A CA 1
ATOM 694 C C . THR A 1 86 ? 11.906 -2.437 -5.210 1.00 91.38 86 THR A C 1
ATOM 696 O O . THR A 1 86 ? 10.939 -2.779 -4.527 1.00 91.38 86 THR A O 1
ATOM 699 N N . GLY A 1 87 ? 11.769 -1.997 -6.463 1.00 91.88 87 GLY A N 1
ATOM 700 C CA . GLY A 1 87 ? 10.483 -1.884 -7.152 1.00 91.88 87 GLY A CA 1
ATOM 701 C C . GLY A 1 87 ? 9.814 -3.242 -7.362 1.00 91.88 87 GLY A C 1
ATOM 702 O O . GLY A 1 87 ? 8.634 -3.398 -7.052 1.00 91.88 87 GLY A O 1
ATOM 703 N N . VAL A 1 88 ? 10.575 -4.247 -7.807 1.00 91.94 88 VAL A N 1
ATOM 704 C CA . VAL A 1 88 ? 10.078 -5.619 -8.007 1.00 91.94 88 VAL A CA 1
ATOM 705 C C . VAL A 1 88 ? 9.638 -6.239 -6.681 1.00 91.94 88 VAL A C 1
ATOM 707 O O . VAL A 1 88 ? 8.528 -6.761 -6.592 1.00 91.94 88 VAL A O 1
ATOM 710 N N . VAL A 1 89 ? 10.453 -6.128 -5.626 1.00 94.44 89 VAL A N 1
ATOM 711 C CA . VAL A 1 89 ? 10.093 -6.622 -4.285 1.00 94.44 89 VAL A CA 1
ATOM 712 C C . VAL A 1 89 ? 8.827 -5.934 -3.773 1.00 94.44 89 VAL A C 1
ATOM 714 O O . VAL A 1 89 ? 7.911 -6.604 -3.294 1.00 94.44 89 VAL A O 1
ATOM 717 N N . THR A 1 90 ? 8.732 -4.612 -3.924 1.00 95.25 90 THR A N 1
ATOM 718 C CA . THR A 1 90 ? 7.537 -3.850 -3.526 1.00 95.25 90 THR A CA 1
ATOM 719 C C . THR A 1 90 ? 6.300 -4.321 -4.290 1.00 95.25 90 THR A C 1
ATOM 721 O O . THR A 1 90 ? 5.238 -4.508 -3.692 1.00 95.25 90 THR A O 1
ATOM 724 N N . LEU A 1 91 ? 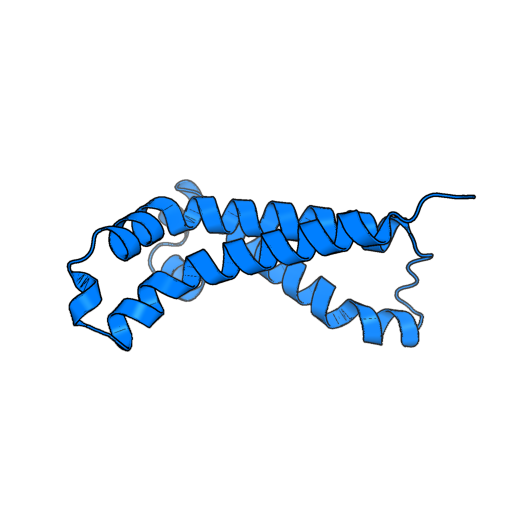6.433 -4.581 -5.593 1.00 96.06 91 LEU A N 1
ATOM 725 C CA . LEU A 1 91 ? 5.336 -5.071 -6.422 1.00 96.06 91 LEU A CA 1
ATOM 726 C C . LEU A 1 91 ? 4.880 -6.476 -6.001 1.00 96.06 91 LEU A C 1
ATOM 728 O O . LEU A 1 91 ? 3.676 -6.729 -5.957 1.00 96.06 91 LEU A O 1
ATOM 732 N N . ILE A 1 92 ? 5.809 -7.361 -5.624 1.00 96.75 92 ILE A N 1
ATOM 733 C CA . ILE A 1 92 ? 5.493 -8.688 -5.069 1.00 96.75 92 ILE A CA 1
ATOM 734 C C . ILE A 1 92 ? 4.703 -8.549 -3.763 1.00 96.75 92 ILE A C 1
ATOM 736 O O . ILE A 1 92 ? 3.670 -9.200 -3.595 1.00 96.75 92 ILE A O 1
ATOM 740 N N . VAL A 1 93 ? 5.139 -7.676 -2.849 1.00 97.12 93 VAL A N 1
ATOM 741 C CA . VAL A 1 93 ? 4.420 -7.423 -1.589 1.00 97.12 93 VAL A CA 1
ATOM 742 C C . VAL A 1 93 ? 3.009 -6.900 -1.866 1.00 97.12 93 VAL A C 1
ATOM 744 O O . VAL A 1 93 ? 2.041 -7.415 -1.302 1.00 97.12 93 VAL A O 1
ATOM 747 N N . PHE A 1 94 ? 2.859 -5.929 -2.769 1.00 97.25 94 PHE A N 1
ATOM 748 C CA . PHE A 1 94 ? 1.544 -5.391 -3.125 1.00 97.25 94 PHE A CA 1
ATOM 749 C C . PHE A 1 94 ? 0.653 -6.444 -3.792 1.00 97.25 94 PHE A C 1
ATOM 751 O O . PHE A 1 94 ? -0.542 -6.491 -3.499 1.00 97.25 94 PHE A O 1
ATOM 758 N N . ALA A 1 95 ? 1.215 -7.327 -4.622 1.00 97.69 95 ALA A N 1
ATOM 759 C CA . ALA A 1 95 ? 0.477 -8.437 -5.214 1.00 97.69 95 ALA A CA 1
ATOM 760 C C . ALA A 1 95 ? -0.052 -9.398 -4.136 1.00 97.69 95 ALA A C 1
ATOM 762 O O . ALA A 1 95 ? -1.232 -9.748 -4.157 1.00 97.69 95 ALA A O 1
ATOM 763 N N . LEU A 1 96 ? 0.770 -9.769 -3.146 1.00 97.00 96 LEU A N 1
ATOM 764 C CA . LEU A 1 96 ? 0.335 -10.607 -2.018 1.00 97.00 96 LEU A CA 1
ATOM 765 C C . LEU A 1 96 ? -0.784 -9.940 -1.206 1.00 97.00 96 LEU A C 1
ATOM 767 O O . LEU A 1 96 ? -1.782 -10.586 -0.862 1.00 97.00 96 LEU A O 1
ATOM 771 N N . LEU A 1 97 ? -0.655 -8.642 -0.927 1.00 97.06 97 LEU A N 1
ATOM 772 C CA . LEU A 1 97 ? -1.687 -7.869 -0.235 1.00 97.06 97 LEU A CA 1
ATOM 773 C C . LEU A 1 97 ? -2.986 -7.803 -1.050 1.00 97.06 97 LEU A C 1
ATOM 775 O O . LEU A 1 97 ? -4.064 -8.018 -0.492 1.00 97.06 97 LEU A O 1
ATOM 779 N N . ALA A 1 98 ? -2.908 -7.573 -2.361 1.00 96.81 98 ALA A N 1
ATOM 780 C CA . ALA A 1 98 ? -4.066 -7.508 -3.251 1.00 96.81 98 ALA A CA 1
ATOM 781 C C . ALA A 1 98 ? -4.771 -8.868 -3.387 1.00 96.81 98 ALA A C 1
ATOM 783 O O . ALA A 1 98 ? -5.989 -8.950 -3.219 1.00 96.81 98 ALA A O 1
ATOM 784 N N . ILE A 1 99 ? -4.017 -9.953 -3.590 1.00 96.94 99 ILE A N 1
ATOM 785 C CA . ILE A 1 99 ? -4.558 -11.319 -3.659 1.00 96.94 99 ILE A CA 1
ATOM 786 C C . ILE A 1 99 ? -5.271 -11.681 -2.353 1.00 96.94 99 ILE A C 1
ATOM 788 O O . ILE A 1 99 ? -6.316 -12.324 -2.377 1.00 96.94 99 ILE A O 1
ATOM 792 N N . THR A 1 100 ? -4.761 -11.230 -1.204 1.00 97.00 100 THR A N 1
ATOM 793 C CA . THR A 1 100 ? -5.377 -11.485 0.110 1.00 97.00 100 THR A CA 1
ATOM 794 C C . THR A 1 100 ? -6.452 -10.463 0.510 1.00 97.00 100 THR A C 1
ATOM 796 O O . THR A 1 100 ? -7.013 -10.559 1.604 1.00 97.00 100 THR A O 1
ATOM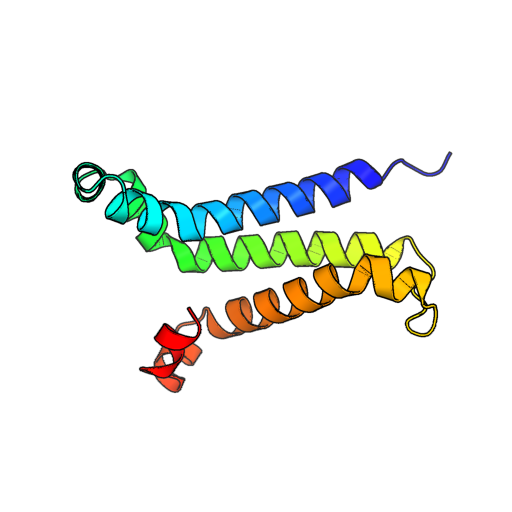 799 N N . SER A 1 101 ? -6.804 -9.520 -0.371 1.00 94.88 101 SER A N 1
ATOM 800 C CA . SER A 1 101 ? -7.786 -8.445 -0.132 1.00 94.88 101 SER A CA 1
ATOM 801 C C . SER A 1 101 ? -9.233 -8.811 -0.502 1.00 94.88 101 SER A C 1
ATOM 803 O O . SER A 1 101 ? -10.039 -7.935 -0.816 1.00 94.88 101 SER A O 1
ATOM 805 N N . ASN A 1 102 ? -9.605 -10.089 -0.434 1.00 95.00 102 ASN A N 1
ATOM 806 C CA . ASN A 1 102 ? -10.967 -10.563 -0.705 1.00 95.00 102 ASN A CA 1
ATOM 807 C C . ASN A 1 102 ? -11.570 -11.320 0.495 1.00 95.00 102 ASN A C 1
ATOM 809 O O . ASN A 1 102 ? -10.861 -11.770 1.400 1.00 95.00 102 ASN A O 1
ATOM 813 N N . ASP A 1 103 ? -12.897 -11.471 0.505 1.00 94.94 103 ASP A N 1
ATOM 814 C CA . ASP A 1 103 ? -13.613 -12.074 1.637 1.00 94.94 103 ASP A CA 1
ATOM 815 C C . ASP A 1 103 ? -13.299 -13.566 1.824 1.00 94.94 103 ASP A C 1
ATOM 817 O O . ASP A 1 103 ? -13.312 -14.062 2.954 1.00 94.94 103 ASP A O 1
ATOM 821 N N . TRP A 1 104 ? -12.971 -14.284 0.746 1.00 96.19 104 TRP A N 1
ATOM 822 C CA . TRP A 1 104 ? -12.562 -15.686 0.824 1.00 96.19 104 TRP A CA 1
ATOM 823 C C . TRP A 1 104 ? -11.221 -15.833 1.555 1.00 96.19 104 TRP A C 1
ATOM 825 O O . TRP A 1 104 ? -11.118 -16.629 2.493 1.00 96.19 104 TRP A O 1
ATOM 835 N N . SER A 1 105 ? -10.225 -15.009 1.220 1.00 95.00 105 SER A N 1
ATOM 836 C CA . SER A 1 105 ? -8.911 -15.009 1.873 1.00 95.00 105 SER A CA 1
ATOM 837 C C . SER A 1 105 ? -9.015 -14.664 3.358 1.00 95.00 105 SER A C 1
ATOM 839 O O . SER A 1 105 ? -8.389 -15.332 4.181 1.00 95.00 105 SER A O 1
ATOM 841 N N . ILE A 1 106 ? -9.863 -13.699 3.731 1.00 95.56 106 ILE A N 1
ATOM 842 C CA . ILE A 1 106 ? -10.113 -13.352 5.142 1.00 95.56 106 ILE A CA 1
ATOM 843 C C . ILE A 1 106 ? -10.680 -14.553 5.902 1.00 95.56 106 ILE A C 1
ATOM 845 O O . ILE A 1 106 ? -10.172 -14.918 6.969 1.00 95.56 106 ILE A O 1
ATOM 849 N N . LYS A 1 107 ? -11.708 -15.203 5.339 1.00 95.75 107 LYS A N 1
ATOM 850 C CA . LYS A 1 107 ? -12.336 -16.391 5.937 1.00 95.75 107 LYS A CA 1
ATOM 851 C C . LYS A 1 107 ? -11.343 -17.550 6.070 1.00 95.75 107 LYS A C 1
ATOM 853 O O . LYS A 1 107 ? -11.337 -18.232 7.096 1.00 95.75 107 LYS A O 1
ATOM 858 N N . LYS A 1 108 ? -10.480 -17.754 5.069 1.00 97.00 108 LYS A N 1
ATOM 859 C CA . LYS A 1 108 ? -9.490 -18.840 5.044 1.00 97.00 108 LYS A CA 1
ATOM 860 C C . LYS A 1 108 ? -8.326 -18.606 6.014 1.00 97.00 108 LYS A C 1
ATOM 862 O O . LYS A 1 108 ? -7.954 -19.527 6.738 1.00 97.00 108 LYS A O 1
ATOM 867 N N . MET A 1 109 ? -7.765 -17.395 6.054 1.00 95.50 109 MET A N 1
ATOM 868 C CA . MET A 1 109 ? -6.554 -17.064 6.826 1.00 95.50 109 MET A CA 1
ATOM 869 C C . MET A 1 109 ? -6.824 -16.719 8.298 1.00 95.50 109 MET A C 1
ATOM 871 O O . MET A 1 109 ? -5.922 -16.838 9.135 1.00 95.50 109 MET A O 1
ATOM 875 N N . LYS A 1 110 ? -8.048 -16.293 8.643 1.00 94.81 110 LYS A N 1
ATOM 876 C CA . LYS A 1 110 ? -8.458 -15.959 10.019 1.00 94.81 110 LYS A CA 1
ATOM 877 C C . LYS A 1 110 ? -7.472 -14.976 10.681 1.00 94.81 110 LYS A C 1
ATOM 879 O O . LYS A 1 110 ? -7.206 -13.903 10.148 1.00 94.81 110 LYS A O 1
ATOM 884 N N . LYS A 1 111 ? -6.891 -15.336 11.834 1.00 93.62 111 LYS A N 1
ATOM 885 C CA . LYS A 1 111 ? -5.953 -14.491 12.599 1.00 93.62 111 LYS A CA 1
ATOM 886 C C . LYS A 1 111 ? -4.686 -14.113 11.827 1.00 93.62 111 LYS A C 1
ATOM 888 O O . LYS A 1 111 ? -4.120 -13.060 12.093 1.00 93.62 111 LYS A O 1
ATOM 893 N N . ASN A 1 112 ? -4.259 -14.940 10.871 1.00 94.75 112 ASN A N 1
ATOM 894 C CA . ASN A 1 112 ? -3.060 -14.666 10.080 1.00 94.75 112 ASN A CA 1
ATOM 895 C C . ASN A 1 112 ? -3.288 -13.535 9.071 1.00 94.75 112 ASN A C 1
ATOM 897 O O . ASN A 1 112 ? -2.332 -12.876 8.687 1.00 94.75 112 ASN A O 1
ATOM 901 N N . TRP A 1 113 ? -4.542 -13.255 8.697 1.00 95.31 113 TRP A N 1
ATOM 902 C CA . TRP A 1 113 ? -4.858 -12.137 7.810 1.00 95.31 113 TRP A CA 1
ATOM 903 C C . TRP A 1 113 ? -4.474 -10.790 8.436 1.00 95.31 113 TRP A C 1
ATOM 905 O O . TRP A 1 113 ? -3.800 -9.994 7.799 1.00 95.31 113 TRP A O 1
ATOM 915 N N . LYS A 1 114 ? -4.792 -10.590 9.724 1.00 90.25 114 LYS A N 1
ATOM 916 C CA . LYS A 1 114 ? -4.412 -9.389 10.495 1.00 90.25 114 LYS A CA 1
ATOM 917 C C . LYS A 1 114 ? -2.911 -9.278 10.798 1.00 90.25 114 LYS A C 1
ATOM 919 O O . LYS A 1 114 ? -2.480 -8.276 11.344 1.00 90.25 114 LYS A O 1
ATOM 924 N N . LYS A 1 115 ? -2.133 -10.344 10.580 1.00 92.38 115 LYS A N 1
ATOM 925 C CA . LYS A 1 115 ? -0.665 -10.277 10.678 1.00 92.38 115 LYS A CA 1
ATOM 926 C C . LYS A 1 115 ? -0.046 -9.794 9.370 1.00 92.38 115 LYS A C 1
ATOM 928 O O . LYS A 1 115 ? 1.040 -9.235 9.395 1.00 92.38 115 LYS A O 1
ATOM 933 N N . LEU A 1 116 ? -0.717 -10.069 8.253 1.00 91.19 116 LEU A N 1
ATOM 934 C CA . LEU A 1 116 ? -0.287 -9.659 6.923 1.00 91.19 116 LEU A CA 1
ATOM 935 C C . LEU A 1 116 ? -0.726 -8.220 6.593 1.00 91.19 116 LEU A C 1
ATOM 937 O O . LEU A 1 116 ? 0.022 -7.513 5.929 1.00 91.19 116 LEU A O 1
ATOM 941 N N . HIS A 1 117 ? -1.922 -7.818 7.044 1.00 90.56 117 HIS A N 1
ATOM 942 C CA . HIS A 1 117 ? -2.548 -6.498 6.844 1.00 90.56 117 HIS A CA 1
ATOM 943 C C . HIS A 1 117 ? -2.618 -5.696 8.136 1.00 90.56 117 HIS A C 1
ATOM 945 O O . HIS A 1 117 ? -2.401 -4.468 8.065 1.00 90.56 117 HIS A O 1
#

Foldseek 3Di:
DPDPPVVVLVVLLVLLVVLLCLLCVLVVCCVVPVVCVPPVSSVVSPVCSLVSLLSSLVSLVVSVVVVPVVDPQDPPDPVSCVVCVVSVVVSVLSVVSNVCSDPVNCVVCPPVSVVSD

pLDDT: mean 89.86, std 11.37, range [41.69, 98.25]